Protein AF-A0A9E5I141-F1 (afdb_monomer_lite)

Radius of gyration: 16.1 Å; chains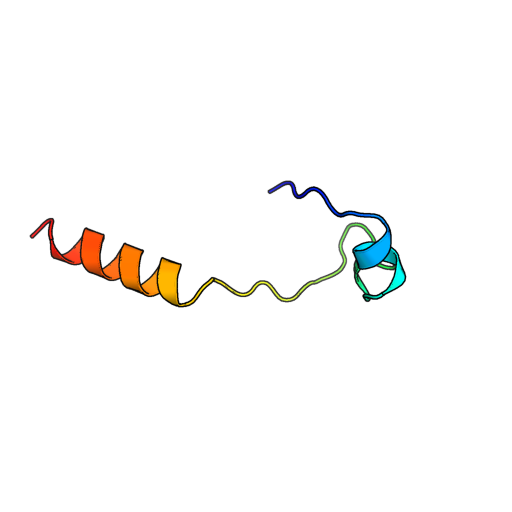: 1; bounding box: 38×21×35 Å

pLDDT: mean 92.08, std 9.71, range [53.19, 98.12]

Secondary structure (DSSP, 8-state):
------HHHHHHSSGGG--TT--------HHHHHHHHHHHHTT-

Structure (mmCIF, N/CA/C/O backbone):
data_AF-A0A9E5I141-F1
#
_entry.id   AF-A0A9E5I141-F1
#
loop_
_atom_site.group_PDB
_atom_site.id
_atom_site.type_symbol
_atom_site.label_atom_id
_atom_site.label_alt_id
_atom_site.label_comp_id
_atom_site.label_asym_id
_atom_site.label_entity_id
_atom_site.label_seq_id
_atom_site.pdbx_PDB_ins_code
_atom_site.Cartn_x
_atom_site.Cartn_y
_atom_site.Cartn_z
_atom_site.occupancy
_atom_site.B_iso_or_equiv
_atom_site.auth_seq_id
_atom_site.auth_comp_id
_atom_site.auth_asym_id
_atom_site.auth_atom_id
_atom_site.pdbx_PDB_model_num
ATOM 1 N N . ILE A 1 1 ? -9.159 7.924 -6.304 1.00 75.25 1 ILE A N 1
ATOM 2 C CA . ILE A 1 1 ? -8.163 7.746 -5.223 1.00 75.25 1 ILE A CA 1
ATOM 3 C C . ILE A 1 1 ? -6.821 7.707 -5.917 1.00 75.25 1 ILE A C 1
ATOM 5 O O . ILE A 1 1 ? -6.685 6.923 -6.847 1.00 75.25 1 ILE A O 1
ATOM 9 N N . GLU A 1 2 ? -5.893 8.566 -5.525 1.00 88.06 2 GLU A N 1
ATOM 10 C CA . GLU A 1 2 ? -4.543 8.608 -6.089 1.00 88.06 2 GLU A CA 1
ATOM 11 C C . GLU A 1 2 ? -3.541 8.465 -4.946 1.00 88.06 2 GLU A C 1
ATOM 13 O O . GLU A 1 2 ? -3.782 8.969 -3.847 1.00 88.06 2 GLU A O 1
ATOM 18 N N . ILE A 1 3 ? -2.455 7.733 -5.190 1.00 91.75 3 ILE A N 1
ATOM 19 C CA . ILE A 1 3 ? -1.385 7.494 -4.220 1.00 91.75 3 ILE A CA 1
ATOM 20 C C . ILE A 1 3 ? -0.031 7.670 -4.900 1.00 91.75 3 ILE A C 1
ATOM 22 O O . ILE A 1 3 ? 0.149 7.280 -6.052 1.00 91.75 3 ILE A O 1
ATOM 26 N N . ASN A 1 4 ? 0.932 8.212 -4.159 1.00 95.31 4 ASN A N 1
ATOM 27 C CA . ASN A 1 4 ? 2.320 8.278 -4.594 1.00 95.31 4 ASN A CA 1
ATOM 28 C C . ASN A 1 4 ? 3.094 7.111 -3.982 1.00 95.31 4 ASN A C 1
ATOM 30 O O . ASN A 1 4 ? 3.052 6.906 -2.769 1.00 95.31 4 ASN A O 1
ATOM 34 N N . ILE A 1 5 ? 3.811 6.363 -4.818 1.00 94.81 5 ILE A N 1
ATOM 35 C CA . ILE A 1 5 ? 4.605 5.203 -4.404 1.00 94.81 5 ILE A CA 1
ATOM 36 C C . ILE A 1 5 ? 6.071 5.469 -4.748 1.00 94.81 5 ILE A C 1
ATOM 38 O O . ILE A 1 5 ? 6.389 5.873 -5.865 1.00 94.81 5 ILE A O 1
ATOM 42 N N . ILE A 1 6 ? 6.968 5.245 -3.786 1.00 97.75 6 ILE A N 1
ATOM 43 C CA . ILE A 1 6 ? 8.416 5.373 -3.993 1.00 97.75 6 ILE A CA 1
ATOM 44 C C . ILE A 1 6 ? 8.993 4.128 -4.698 1.00 97.75 6 ILE A C 1
ATOM 46 O O . ILE A 1 6 ? 8.434 3.039 -4.544 1.00 97.75 6 ILE A O 1
ATOM 50 N N . PRO A 1 7 ? 10.142 4.237 -5.399 1.00 97.12 7 PRO A N 1
ATOM 51 C CA . PRO A 1 7 ? 10.728 3.121 -6.151 1.00 97.12 7 PRO A CA 1
ATOM 52 C C . PRO A 1 7 ? 10.951 1.855 -5.317 1.00 97.12 7 PRO A C 1
ATOM 54 O O . PRO A 1 7 ? 10.534 0.775 -5.715 1.00 97.12 7 PRO A O 1
ATOM 57 N N . HIS A 1 8 ? 11.488 1.998 -4.101 1.00 97.94 8 HIS A N 1
ATOM 58 C CA . HIS A 1 8 ? 11.747 0.855 -3.222 1.00 97.94 8 HIS A CA 1
ATOM 59 C C . HIS A 1 8 ? 10.485 0.016 -2.942 1.00 97.94 8 HIS A C 1
ATOM 61 O O . HIS A 1 8 ? 10.543 -1.209 -2.942 1.00 97.94 8 HIS A O 1
ATOM 67 N N . THR A 1 9 ? 9.322 0.653 -2.763 1.00 97.12 9 THR A N 1
ATOM 68 C CA . THR A 1 9 ? 8.053 -0.058 -2.545 1.00 97.12 9 THR A CA 1
ATOM 69 C C . THR A 1 9 ? 7.574 -0.767 -3.812 1.00 97.12 9 THR A C 1
ATOM 71 O O . THR A 1 9 ? 7.018 -1.859 -3.716 1.00 97.12 9 THR A O 1
ATOM 74 N N . LEU A 1 10 ? 7.792 -0.189 -4.997 1.00 96.88 10 LEU A N 1
ATOM 75 C CA . LEU A 1 10 ? 7.464 -0.851 -6.266 1.00 96.88 10 LEU A CA 1
ATOM 76 C C . LEU A 1 10 ? 8.331 -2.093 -6.493 1.00 96.88 10 LEU A C 1
ATOM 78 O O . LEU A 1 10 ? 7.804 -3.124 -6.908 1.00 96.88 10 LEU A O 1
ATOM 82 N N . ASP A 1 11 ? 9.621 -2.004 -6.165 1.00 97.81 11 ASP A N 1
ATOM 83 C CA . ASP A 1 11 ? 10.598 -3.074 -6.383 1.00 97.81 11 ASP A CA 1
ATOM 84 C C . ASP A 1 11 ? 10.439 -4.234 -5.389 1.00 97.81 11 ASP A C 1
ATOM 86 O O . ASP A 1 11 ? 10.646 -5.398 -5.737 1.00 97.81 11 ASP A O 1
ATOM 90 N N . HIS A 1 12 ? 10.050 -3.930 -4.147 1.00 98.12 12 HIS A N 1
ATOM 91 C CA . HIS A 1 12 ? 9.976 -4.904 -3.053 1.00 98.12 12 HIS A CA 1
ATOM 92 C C . HIS A 1 12 ? 8.556 -5.389 -2.720 1.00 98.12 12 HIS A C 1
ATOM 94 O O . HIS A 1 12 ? 8.374 -6.132 -1.755 1.00 98.12 12 HIS A O 1
ATOM 100 N N . THR A 1 13 ? 7.540 -5.019 -3.503 1.00 97.25 13 THR A N 1
ATOM 101 C CA . THR A 1 13 ? 6.164 -5.517 -3.328 1.00 97.25 13 THR A CA 1
ATOM 102 C C . THR A 1 13 ? 5.567 -6.002 -4.649 1.00 97.25 13 THR A C 1
ATOM 104 O O . THR A 1 13 ? 6.189 -5.944 -5.708 1.00 97.25 13 THR A O 1
ATOM 107 N N . THR A 1 14 ? 4.335 -6.512 -4.619 1.00 96.88 14 THR A N 1
ATOM 108 C CA . THR A 1 14 ? 3.608 -6.892 -5.840 1.00 96.88 14 THR A CA 1
ATOM 109 C C . THR A 1 14 ? 3.009 -5.695 -6.579 1.00 96.88 14 THR A C 1
ATOM 111 O O . THR A 1 14 ? 2.560 -5.860 -7.711 1.00 96.88 14 THR A O 1
ATOM 114 N N . LEU A 1 15 ? 3.040 -4.491 -5.991 1.00 96.06 15 LEU A N 1
ATOM 115 C CA . LEU A 1 15 ? 2.393 -3.299 -6.544 1.00 96.06 15 LEU A CA 1
ATOM 116 C C . LEU A 1 15 ? 2.969 -2.886 -7.904 1.00 96.06 15 LEU A C 1
ATOM 118 O O . LEU A 1 15 ? 2.210 -2.483 -8.778 1.00 96.06 15 LEU A O 1
ATOM 122 N N . GLY A 1 16 ? 4.277 -3.058 -8.128 1.00 94.69 16 GLY A N 1
ATOM 123 C CA . GLY A 1 16 ? 4.914 -2.749 -9.416 1.00 94.69 16 GLY A CA 1
ATOM 124 C C . GLY A 1 16 ? 4.507 -3.668 -10.575 1.00 94.69 16 GLY A C 1
ATOM 125 O O . GLY A 1 16 ? 4.848 -3.394 -11.722 1.00 94.69 16 GLY A O 1
ATOM 126 N N . LYS A 1 17 ? 3.784 -4.761 -10.297 1.00 96.88 17 LYS A N 1
ATOM 127 C CA . LYS A 1 17 ? 3.330 -5.739 -11.301 1.00 96.88 17 LYS A CA 1
ATOM 128 C C . LYS A 1 17 ? 1.854 -5.580 -11.669 1.00 96.88 17 LYS A C 1
ATOM 130 O O . LYS A 1 17 ? 1.412 -6.229 -12.616 1.00 96.88 17 LYS A O 1
ATOM 135 N N . LEU A 1 18 ? 1.116 -4.759 -10.920 1.00 96.62 18 LEU A N 1
ATOM 136 C CA . LEU A 1 18 ? -0.308 -4.541 -11.133 1.00 96.62 18 LEU A CA 1
ATOM 137 C C . LEU A 1 18 ? -0.556 -3.760 -12.423 1.00 96.62 18 LEU A C 1
ATOM 139 O O . LEU A 1 18 ? 0.210 -2.876 -12.810 1.00 96.62 18 LEU A O 1
ATOM 143 N N . LYS A 1 19 ? -1.668 -4.076 -13.072 1.00 96.38 19 LYS A N 1
ATOM 144 C CA . LYS A 1 19 ? -2.177 -3.402 -14.261 1.00 96.38 19 LYS A CA 1
ATOM 145 C C . LYS A 1 19 ? -3.543 -2.799 -13.971 1.00 96.38 19 LYS A C 1
ATOM 147 O O . LYS A 1 19 ? -4.234 -3.174 -13.026 1.00 96.38 19 LYS A O 1
ATOM 152 N N . ALA A 1 20 ? -3.944 -1.845 -14.806 1.00 95.12 20 ALA A N 1
ATOM 153 C CA . ALA A 1 20 ? -5.282 -1.281 -14.722 1.00 95.12 20 ALA A CA 1
ATOM 154 C C . ALA A 1 20 ? -6.335 -2.397 -14.845 1.00 95.12 20 ALA A C 1
ATOM 156 O O . ALA A 1 20 ? -6.309 -3.172 -15.800 1.00 95.12 20 ALA A O 1
ATOM 157 N N . GLY A 1 21 ? -7.248 -2.454 -13.874 1.00 96.38 21 GLY A N 1
ATOM 158 C CA . GLY A 1 21 ? -8.277 -3.492 -13.772 1.00 96.38 21 GLY A CA 1
ATOM 159 C C . GLY A 1 21 ? -7.948 -4.627 -12.799 1.00 96.38 21 GLY A C 1
ATOM 160 O O . GLY A 1 21 ? -8.861 -5.364 -12.437 1.00 96.38 21 GLY A O 1
ATOM 161 N N . ASP A 1 22 ? -6.703 -4.747 -12.327 1.00 97.31 22 ASP A N 1
ATOM 162 C CA . ASP A 1 22 ? -6.356 -5.745 -11.316 1.00 97.31 22 ASP A CA 1
ATOM 163 C C . ASP A 1 22 ? -7.030 -5.432 -9.974 1.00 97.31 22 ASP A C 1
ATOM 165 O O . ASP A 1 22 ? -7.124 -4.279 -9.538 1.00 97.31 22 ASP A O 1
ATOM 169 N N . HIS A 1 23 ? -7.476 -6.484 -9.289 1.00 96.75 23 HIS A N 1
ATOM 170 C CA . HIS A 1 23 ? -8.011 -6.364 -7.941 1.00 96.75 23 HIS A CA 1
ATOM 171 C C . HIS A 1 23 ? -6.885 -6.262 -6.914 1.00 96.75 23 HIS A C 1
ATOM 173 O O . HIS A 1 23 ? -5.863 -6.943 -7.003 1.00 96.75 23 HIS A O 1
ATOM 179 N N . VAL A 1 24 ? -7.119 -5.443 -5.892 1.00 95.50 24 VAL A N 1
ATOM 180 C CA . VAL A 1 24 ? -6.231 -5.294 -4.741 1.00 95.50 24 VAL A CA 1
ATOM 181 C C . VAL A 1 24 ? -7.027 -5.403 -3.453 1.00 95.50 24 VAL A C 1
ATOM 183 O O . VAL A 1 24 ? -8.218 -5.090 -3.410 1.00 95.50 24 VAL A O 1
ATOM 186 N N . ASN A 1 25 ? -6.344 -5.808 -2.389 1.00 95.94 25 ASN A N 1
ATOM 187 C CA . ASN A 1 25 ? -6.911 -5.760 -1.052 1.00 95.94 25 ASN A CA 1
ATOM 188 C C . ASN A 1 25 ? -6.864 -4.315 -0.553 1.00 95.94 25 ASN A C 1
ATOM 190 O O . ASN A 1 25 ? -5.801 -3.694 -0.547 1.00 95.94 25 ASN A O 1
ATOM 194 N N . LEU A 1 26 ? -8.015 -3.790 -0.137 1.00 93.44 26 LEU A N 1
ATOM 195 C CA . LEU A 1 26 ? -8.115 -2.485 0.500 1.00 93.44 26 LEU A CA 1
ATOM 196 C C . LEU A 1 26 ? -8.457 -2.682 1.973 1.00 93.44 26 LEU A C 1
ATOM 198 O O . LEU A 1 26 ? -9.552 -3.133 2.309 1.00 93.44 26 LEU A O 1
ATOM 202 N N . GLU A 1 27 ? -7.524 -2.319 2.843 1.00 94.19 27 GLU A N 1
ATOM 203 C CA . GLU A 1 27 ? -7.705 -2.374 4.289 1.00 94.19 27 GLU A CA 1
ATOM 204 C C . GLU A 1 27 ? -7.789 -0.956 4.853 1.00 94.19 27 GLU A C 1
ATOM 206 O O . GLU A 1 27 ? -7.006 -0.076 4.494 1.00 94.19 27 GLU A O 1
ATOM 211 N N . VAL A 1 28 ? -8.770 -0.727 5.727 1.00 91.44 28 VAL A N 1
ATOM 212 C CA . VAL A 1 28 ? -8.923 0.547 6.437 1.00 91.44 28 VAL A CA 1
ATOM 213 C C . VAL A 1 28 ? -8.134 0.520 7.737 1.00 91.44 28 VAL A C 1
ATOM 215 O O . VAL A 1 28 ? -8.121 -0.489 8.444 1.00 91.44 28 VAL A O 1
ATOM 218 N N . ASP A 1 29 ? -7.531 1.652 8.087 1.00 95.25 29 ASP A N 1
ATOM 219 C CA . ASP A 1 29 ? -6.825 1.789 9.354 1.00 95.25 29 ASP A CA 1
ATOM 220 C C . ASP A 1 29 ? -7.791 1.622 10.546 1.00 95.25 29 ASP A C 1
ATOM 222 O O . ASP A 1 29 ? -8.869 2.226 10.619 1.00 95.25 29 ASP A O 1
ATOM 226 N N . LEU A 1 30 ? -7.398 0.766 11.491 1.00 95.94 30 LEU A N 1
ATOM 227 C CA . LEU A 1 30 ? -8.184 0.438 12.678 1.00 95.94 30 LEU A CA 1
ATOM 228 C C . LEU A 1 30 ? -8.433 1.661 13.566 1.00 95.94 30 LEU A C 1
ATOM 230 O O . LEU A 1 30 ? -9.550 1.838 14.057 1.00 95.94 30 LEU A O 1
ATOM 234 N N . ILE A 1 31 ? -7.415 2.498 13.766 1.00 96.31 31 ILE A N 1
ATOM 235 C CA . ILE A 1 31 ? -7.496 3.713 14.577 1.00 96.31 31 ILE A CA 1
ATOM 236 C C . ILE A 1 31 ? -8.442 4.696 13.896 1.00 96.31 31 ILE A C 1
ATOM 238 O O . ILE A 1 31 ? -9.364 5.186 14.546 1.00 96.31 31 ILE A O 1
ATOM 242 N N . ALA A 1 32 ? -8.295 4.914 12.586 1.00 94.50 32 ALA A N 1
ATOM 243 C CA . ALA A 1 32 ? -9.189 5.788 11.826 1.00 94.50 32 ALA A CA 1
ATOM 244 C C . ALA A 1 32 ? -10.660 5.357 11.958 1.00 94.50 32 ALA A C 1
ATOM 246 O O . ALA A 1 32 ? -11.537 6.190 12.196 1.00 94.50 32 ALA A O 1
ATOM 247 N N . ARG A 1 33 ? -10.936 4.046 11.899 1.00 93.94 33 ARG A N 1
ATOM 248 C CA . ARG A 1 33 ? -12.283 3.492 12.108 1.00 93.94 33 ARG A CA 1
ATOM 249 C C . ARG A 1 33 ? -12.829 3.790 13.506 1.00 93.94 33 ARG A C 1
ATOM 251 O O . ARG A 1 33 ? -14.007 4.124 13.641 1.00 93.94 33 ARG A O 1
ATOM 258 N N . TYR A 1 34 ? -12.010 3.642 14.547 1.00 95.44 34 TYR A N 1
ATOM 259 C CA . TYR A 1 34 ? -12.443 3.927 15.917 1.00 95.44 34 TYR A CA 1
ATOM 260 C C . TYR A 1 34 ? -12.660 5.418 16.150 1.00 95.44 34 TYR A C 1
ATOM 262 O O . TYR A 1 34 ? -13.689 5.782 16.713 1.00 95.44 34 TYR A O 1
ATOM 270 N N . VAL A 1 35 ? -11.764 6.273 15.655 1.00 95.38 35 VAL A N 1
ATOM 271 C CA . VAL A 1 35 ? -11.909 7.732 15.736 1.00 95.38 35 VAL A CA 1
ATOM 272 C C . VAL A 1 35 ? -13.194 8.180 15.044 1.00 95.38 35 VAL A C 1
ATOM 274 O O . VAL A 1 35 ? -13.993 8.884 15.655 1.00 95.38 35 VAL A O 1
ATOM 277 N N . ALA A 1 36 ? -13.466 7.700 13.827 1.00 93.56 36 ALA A N 1
ATOM 278 C CA . ALA A 1 36 ? -14.710 8.006 13.120 1.00 93.56 36 ALA A CA 1
ATOM 279 C C . ALA A 1 36 ? -15.960 7.608 13.928 1.00 93.56 36 ALA A C 1
ATOM 281 O O . ALA A 1 36 ? -16.945 8.342 13.948 1.00 93.56 36 ALA A O 1
ATOM 282 N N . ARG A 1 37 ? -15.914 6.469 14.634 1.00 93.12 37 ARG A N 1
ATOM 283 C CA . ARG A 1 37 ? -17.004 6.006 15.507 1.00 93.12 37 ARG A CA 1
ATOM 284 C C . ARG A 1 37 ? -17.150 6.827 16.792 1.00 93.12 37 ARG A C 1
ATOM 286 O O . ARG A 1 37 ? -18.252 6.895 17.324 1.00 93.12 37 ARG A O 1
ATOM 293 N N . MET A 1 38 ? -16.066 7.380 17.332 1.00 94.56 38 MET A N 1
ATOM 294 C CA . MET A 1 38 ? -16.131 8.271 18.497 1.00 94.56 38 MET A CA 1
ATOM 295 C C . MET A 1 38 ? -16.766 9.604 18.096 1.00 94.56 38 MET A C 1
ATOM 297 O O . MET A 1 38 ? -17.779 9.987 18.669 1.00 94.56 38 MET A O 1
ATOM 301 N N . LEU A 1 39 ? -16.284 10.212 17.008 1.00 94.56 39 LEU A N 1
ATOM 302 C CA . LEU A 1 39 ? -16.819 11.472 16.484 1.00 94.56 39 LEU A CA 1
ATOM 303 C C . LEU A 1 39 ? -18.307 11.384 16.103 1.00 94.56 39 LEU A C 1
ATOM 305 O O . LEU A 1 39 ? -19.045 12.354 16.268 1.00 94.56 39 LEU A O 1
ATOM 309 N N . SER A 1 40 ? -18.767 10.225 15.620 1.00 90.62 40 SER A N 1
ATOM 310 C CA . SER A 1 40 ? -20.185 10.006 15.310 1.00 90.62 40 SER A CA 1
ATOM 311 C C . SER A 1 40 ? -21.068 9.752 16.535 1.00 90.62 40 SER A C 1
ATOM 313 O O . SER A 1 40 ? -22.285 9.878 16.435 1.00 90.62 40 SER A O 1
ATOM 315 N N . LYS A 1 41 ? -20.484 9.389 17.683 1.00 77.88 41 LYS A N 1
ATOM 316 C CA . LYS A 1 41 ? -21.199 9.233 18.958 1.00 77.88 41 LYS A CA 1
ATOM 317 C C . LYS A 1 41 ? -21.283 10.535 19.747 1.00 77.88 41 LYS A C 1
ATOM 319 O O . LYS A 1 41 ? -22.274 10.736 20.434 1.00 77.88 41 LYS A O 1
ATOM 324 N N . ASP A 1 42 ? -20.283 11.401 19.619 1.00 68.12 42 ASP A N 1
ATOM 325 C CA . ASP A 1 42 ? -20.224 12.695 20.314 1.00 68.12 42 ASP A CA 1
ATOM 326 C C . ASP A 1 42 ? -21.188 13.742 19.720 1.00 68.12 42 ASP A C 1
ATOM 328 O O . ASP A 1 42 ? -21.370 14.818 20.281 1.00 68.12 42 ASP A O 1
ATOM 332 N N . SER A 1 43 ? -21.807 13.437 18.576 1.00 60.53 43 SER A N 1
ATOM 333 C CA . SER A 1 43 ? -22.816 14.272 17.910 1.00 60.53 43 SER A CA 1
ATOM 334 C C . SER A 1 43 ? -24.268 13.894 18.270 1.00 60.53 43 SER A C 1
ATOM 336 O O . SER A 1 43 ? -25.195 14.314 17.576 1.00 60.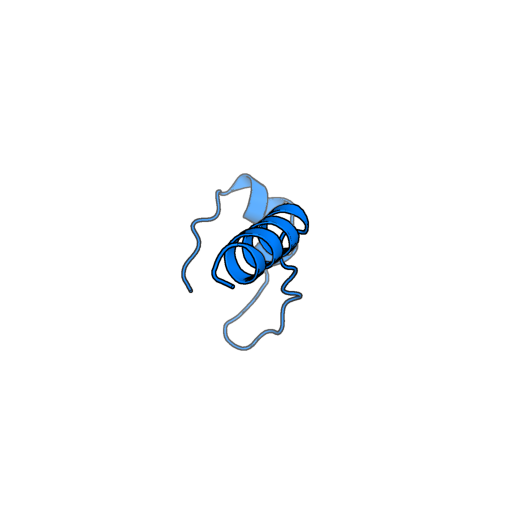53 43 SER A O 1
ATOM 338 N N . SER A 1 44 ? -24.472 13.112 19.343 1.00 53.19 44 SER A N 1
ATOM 339 C CA . SER A 1 44 ? -25.779 12.822 19.972 1.00 53.19 44 SER A CA 1
ATOM 340 C C . SER A 1 44 ? -25.946 13.524 21.314 1.00 53.19 44 SER A C 1
ATOM 342 O O . SER A 1 44 ? -24.948 13.599 22.062 1.00 53.19 44 SER A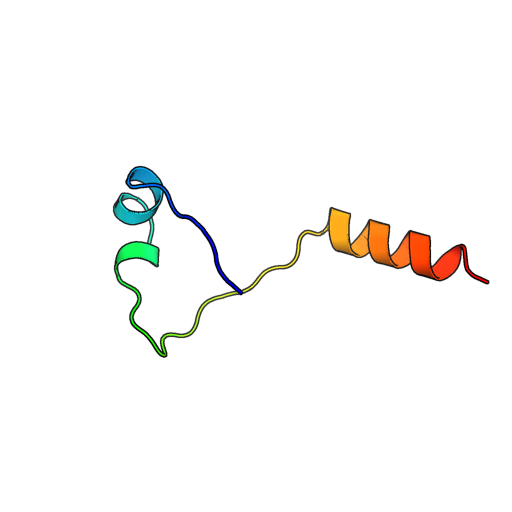 O 1
#

Sequence (44 aa):
IEINIIPHTLDHTTLGKLKAGDHVNLEVDLIARYVARMLSKDSS

Foldseek 3Di:
DDDDDDPVCLVPDCVVVDDPPDDDDDDDDPVVVVVVVVVVVVVD

=== Feature glossary ===
Key to the feature types in this record:

Secondary structu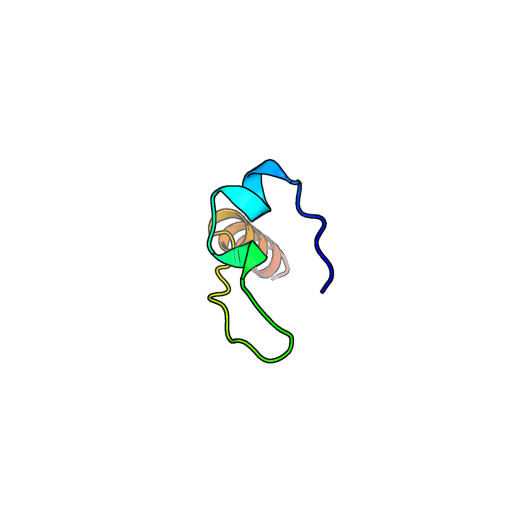re (8-state, DSSP). Secondary structure is the local, repeating backbone conformation. DSSP classifies it into eight states by reading the hydrogen-bond network: three helix types (H, G, 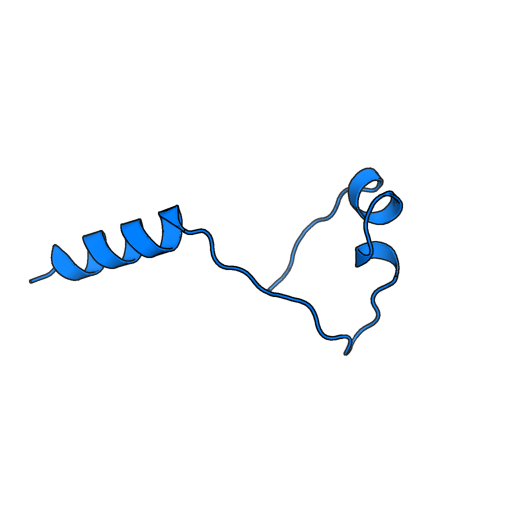I), two β types (E, B), two non-regular types (T, S), and unstructured coil (-).

Backbone torsions (φ/ψ). Backbone dihedral angles. Every residue except chain termini has a φ (preceding-C → N → Cα → C) and a ψ (N → Cα → C → next-N). They are reported in degrees following the IUPAC sign convention. Secondary structure is essentially a statement about which (φ, ψ) basin each residue occupies.

Predicted aligned error. Predicted Aligned Error (PAE) is an AlphaFold confidence matrix: entry (i, j) is the expected error in the position of residue j, in ångströms, when the prediction is superimposed on the true structure at residue i. Low PAE within a block of residues means that block is internally rigid and well-predicted; high PAE between two blocks means their relative placement is uncertain even if each block individually is confident.

B-factor. B-factor (Debye–Waller factor) reflects atomic displacement in the crystal lattice. It is an experimental observable (units Å²), not a prediction; low values mean the atom is pinned down, high values mean it moves or is heterogeneous across the crystal.

Secondary structure (3-state, P-SEA). Three-state secondary structure (P-SEA) collapses the eight DSSP classes into helix (a), strand (b), and coil (c). P-SEA assigns these from Cα geometry alone — distances and angles — without requiring backbone oxygens, so it works on any Cα trace.

Sequence. Primary structure: the covalent order of the twenty standard amino acids along the backbone. Two proteins with the same sequence will (almost always) fold to the same structure; two with 30% identity often share a fold but not the details.

pLDDT. pLDDT is the predicted lDDT-Cα score: AlphaFold's confidence that the local environment of each residue (all inter-atomic distances within 15 Å) is correctly placed. It is a per-residue number between 0 and 100, with higher meaning more reliable.

InterPro / GO / CATH / organism. Functional annotations link the protein to curated databases. InterPro entries identify conserved domains and families by matching the sequence against member-database signatures (Pfam, PROSITE, CDD, …). Gene Ontology (GO) terms describe molecular function, biological process, and cellular component in a controlled vocabulary. CATH places the structure in a hierarchical fold classification (Class/Architecture/Topology/Homologous-superfamily). The organism is the source species.

Contact-map, Ramachandran, and PAE plots. Three diagnostic plots accompany the record. The Cα contact map visualizes the tertiary structure as a 2D adjacency matrix (8 Å cutoff, sequence-local contacts suppressed). The Ramachandran plot shows the distribution of backbone (φ, ψ) torsions, with points in the α and β basins reflecting secondary structure content. The PAE plot shows AlphaFold's inter-residue confidence as a color matrix.

mmCIF coordinates. The mmCIF table is the protein's shape written out atom by atom. For each backbone N, Cα, C, and carbonyl O, it records an (x, y, z) coordinate triple in Å plus the residue type, chain letter, and residue number.

Radius of gyration, Cα contacts, bounding box. Three whole-structure scalars: the radius of gyration (RMS distance of Cα from centroid, in Å), the count of Cα–Cα contacts (pairs closer than 8 Å and separated by more than four residues in sequence — i.e. tertiary, not local, contacts), and the bounding-box dimensions. Together they distinguish compact globular folds from ex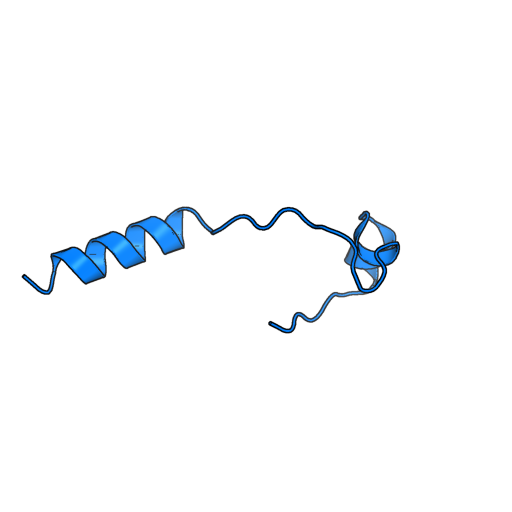tended fibres or disordered chains.

Foldseek 3Di. The Foldseek 3Di string encodes local tertiary geometry as a 20-letter alphabet — one character per residue — derived from the relative positions of nearby Cα atoms. Unlike the amino-acid sequence, 3Di is a direct function of the 3D structure, so two proteins with the same fold have similar 3Di strings even at low sequence identity.

Rendered structure images. Six rendered views show the 3D structure from the faces of a cube — i.e. along ±x, ±y, ±z. Rendering representation is drawn randomly per protein from cartoon (secondary-structure ribbons), sticks (backbone bonds), or molecular surface; coloring is either N→C rainbow (blue at the N-terminus through red at the C-terminus) or one color per chain.

Nearest PDB structures. The Foldseek neighbor list gives the closest experimentally determined structures in the PDB, ranked by structural alignment. TM-score near 1 means near-identical fold; near 0.3 means only rough topology match. This is how one finds what a novel AlphaFold prediction most resembles in the solved-structure universe.

Solvent-accessible surface area. SASA measures how much of the protein is reachable by solvent. It is computed by rolling a water-sized probe over the atomic surface and summing the exposed area (Å²). Per-residue SASA distinguishes core (buried, low SASA) from surface (exposed, high SASA) residues; total SASA is a whole-molecule size measure.